Protein AF-A0A520GUY6-F1 (afdb_monomer)

Foldseek 3Di:
DDDDDDDDDDDDDDDPPPPPPPPPPQPAAFFDKDKDKDKDWDDDPNHIDMDIDDIDIDTHHKDFDKDKAFPDPDDQDDDVPDDDGDTKIKIWAQMRFWDKFAADDDDDDPPPPDPDDDPDDDPPDAKWWPQVQPRDDDPPRTDDRMDHGAGHRGMTMMD

Radius of gyration: 30.89 Å; Cα contacts (8 Å, |Δi|>4): 217; chains: 1; bounding box: 54×36×111 Å

Mean predicted aligned error: 11.07 Å

Sequence (159 aa):
MSAIRTRPILLAGVAAVASAGTAHAQSTPAGTTITNTAQASYSVNGTPQTATSNTATFLVDRKVNLTVINNAAANTSVNLGQSAAVLSFKVTNNTNGTQDFLLAPNQSLIAGILSGTDNFDASNVHVYVDANGNGTYEPGTDTATYIDELAADANATVF

Secondary structure (DSSP, 8-state):
-----PPP-----------------PPPPTTPEEEE--EEEEEETTEEEEEEPPPEEEEPPPP--EEEEE--SSPPP--TT---PPP-EEEEE-SSS-EEEE--------TTTS-S------SS----B-SSSSS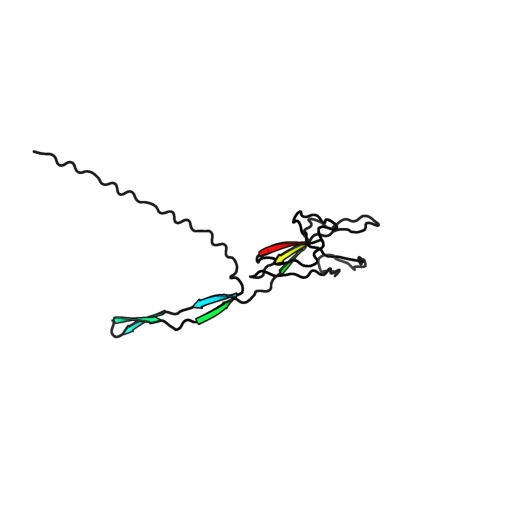S--TTT---SEEEEE-TT-EEEE-

Solvent-accessible surface area (backbone atoms only — not comparable to full-atom values): 10686 Å² total; per-residue (Å²): 141,82,87,85,81,85,77,84,83,79,80,81,80,80,81,80,79,76,78,77,72,83,78,74,87,67,69,74,45,42,69,43,76,48,77,48,66,53,77,49,75,52,65,61,97,83,44,79,46,74,51,70,55,72,78,47,75,50,64,38,70,75,52,89,45,71,50,77,43,79,65,58,100,61,82,82,82,79,59,93,89,64,72,89,80,76,59,48,30,36,42,32,33,62,24,26,43,67,42,70,43,83,59,76,73,78,93,69,86,58,88,83,80,62,93,80,82,90,89,80,80,84,76,91,75,71,45,25,32,48,72,83,70,80,88,64,94,43,89,88,66,37,69,43,47,45,49,75,69,41,40,46,75,35,72,46,52,32,59

Structure (mmCIF, N/CA/C/O backbone):
data_AF-A0A520GUY6-F1
#
_entry.id   AF-A0A520GUY6-F1
#
loop_
_atom_site.group_PDB
_atom_site.id
_atom_site.type_symbol
_atom_site.label_atom_id
_atom_site.label_alt_id
_atom_site.label_comp_id
_atom_site.label_asym_id
_atom_site.label_entity_id
_atom_site.label_seq_id
_atom_site.pdbx_PDB_ins_code
_atom_site.Cartn_x
_atom_site.Cartn_y
_atom_site.Cartn_z
_atom_site.occupancy
_atom_site.B_iso_or_equiv
_atom_site.auth_seq_id
_atom_site.auth_comp_id
_atom_site.auth_asym_id
_atom_site.auth_atom_id
_atom_site.pdbx_PDB_model_num
ATOM 1 N N . MET A 1 1 ? 21.450 26.988 81.942 1.00 42.72 1 MET A N 1
ATOM 2 C CA . MET A 1 1 ? 20.800 27.544 80.734 1.00 42.72 1 MET A CA 1
ATOM 3 C C . MET A 1 1 ? 21.421 26.856 79.527 1.00 42.72 1 MET A C 1
ATOM 5 O O . MET A 1 1 ? 22.574 27.121 79.226 1.00 42.72 1 MET A O 1
ATOM 9 N N . SER A 1 2 ? 20.720 25.884 78.939 1.00 42.22 2 SER A N 1
ATOM 10 C CA . SER A 1 2 ? 21.200 25.064 77.816 1.00 42.22 2 SER A CA 1
ATOM 11 C C . SER A 1 2 ? 20.371 25.409 76.580 1.00 42.22 2 SER A C 1
ATOM 13 O O . SER A 1 2 ? 19.143 25.377 76.644 1.00 42.22 2 SER A O 1
ATOM 15 N N . ALA A 1 3 ? 21.029 25.833 75.501 1.00 38.16 3 ALA A N 1
ATOM 16 C CA . ALA A 1 3 ? 20.385 26.365 74.304 1.00 38.16 3 ALA A CA 1
ATOM 17 C C . ALA A 1 3 ? 19.937 25.236 73.361 1.00 38.16 3 ALA A C 1
ATOM 19 O O . ALA A 1 3 ? 20.757 24.475 72.847 1.00 38.16 3 ALA A O 1
ATOM 20 N N . ILE A 1 4 ? 18.629 25.158 73.112 1.00 45.91 4 ILE A N 1
ATOM 21 C CA . ILE A 1 4 ? 18.010 24.275 72.117 1.00 45.91 4 ILE A CA 1
ATOM 22 C C . ILE A 1 4 ? 18.328 24.827 70.720 1.00 45.91 4 ILE A C 1
ATOM 24 O O . ILE A 1 4 ? 17.940 25.943 70.386 1.00 45.91 4 ILE A O 1
ATOM 28 N N . ARG A 1 5 ? 19.052 24.054 69.899 1.00 45.44 5 ARG A N 1
ATOM 29 C CA . ARG A 1 5 ? 19.305 24.369 68.483 1.00 45.44 5 ARG A CA 1
ATOM 30 C C . ARG A 1 5 ? 18.269 23.669 67.606 1.00 45.44 5 ARG A C 1
ATOM 32 O O . ARG A 1 5 ? 18.351 22.464 67.385 1.00 45.44 5 ARG A O 1
ATOM 39 N N . THR A 1 6 ? 17.312 24.430 67.093 1.00 44.38 6 THR A N 1
ATOM 40 C CA . THR A 1 6 ? 16.311 23.989 66.115 1.00 44.38 6 THR A CA 1
ATOM 41 C C . THR A 1 6 ? 16.978 23.794 64.749 1.00 44.38 6 THR A C 1
ATOM 43 O O . THR A 1 6 ? 17.569 24.724 64.204 1.00 44.38 6 THR A O 1
ATOM 46 N N . ARG A 1 7 ? 16.920 22.578 64.195 1.00 46.59 7 ARG A N 1
ATOM 47 C CA . ARG A 1 7 ? 17.397 22.267 62.837 1.00 46.59 7 ARG A CA 1
ATOM 48 C C . ARG A 1 7 ? 16.241 22.442 61.841 1.00 46.59 7 ARG A C 1
ATOM 50 O O . ARG A 1 7 ? 15.223 21.779 62.031 1.00 46.59 7 ARG A O 1
ATOM 57 N N . PRO A 1 8 ? 16.362 23.278 60.796 1.00 42.94 8 PRO A N 1
ATOM 58 C CA . PRO A 1 8 ? 15.330 23.376 59.774 1.00 42.94 8 PRO A CA 1
ATOM 59 C C . PRO A 1 8 ? 15.403 22.154 58.848 1.00 42.94 8 PRO A C 1
ATOM 61 O O . PRO A 1 8 ? 16.443 21.870 58.255 1.00 42.94 8 PRO A O 1
ATOM 64 N N . ILE A 1 9 ? 14.294 21.421 58.744 1.00 50.34 9 ILE A N 1
ATOM 65 C CA . ILE A 1 9 ? 14.099 20.363 57.749 1.00 50.34 9 ILE A CA 1
ATOM 66 C C . ILE A 1 9 ? 13.676 21.057 56.452 1.00 50.34 9 ILE A C 1
ATOM 68 O O . ILE A 1 9 ? 12.571 21.589 56.363 1.00 50.34 9 ILE A O 1
ATOM 72 N N . LEU A 1 10 ? 14.568 21.086 55.462 1.00 37.53 10 LEU A N 1
ATOM 73 C CA . LEU A 1 10 ? 14.240 21.526 54.109 1.00 37.53 10 LEU A CA 1
ATOM 74 C C . LEU A 1 10 ? 13.539 20.366 53.388 1.00 37.53 10 LEU A C 1
ATOM 76 O O . LEU A 1 10 ? 14.149 19.334 53.115 1.00 37.53 10 LEU A O 1
ATOM 80 N N . LEU A 1 11 ? 12.246 20.526 53.114 1.00 40.31 11 LEU A N 1
ATOM 81 C CA . LEU A 1 11 ? 11.452 19.581 52.335 1.00 40.31 11 LEU A CA 1
ATOM 82 C C . LEU A 1 11 ? 11.786 19.788 50.847 1.00 40.31 11 LEU A C 1
ATOM 84 O O . LEU A 1 11 ? 11.339 20.754 50.233 1.00 40.31 11 LEU A O 1
ATOM 88 N N . ALA A 1 12 ? 12.623 18.921 50.275 1.00 48.59 12 ALA A N 1
ATOM 89 C CA . ALA A 1 12 ? 12.916 18.935 48.845 1.00 48.59 12 ALA A CA 1
ATOM 90 C C . ALA A 1 12 ? 11.706 18.386 48.071 1.00 48.59 12 ALA A C 1
ATOM 92 O O . ALA A 1 12 ? 11.408 17.194 48.131 1.00 48.59 12 ALA A O 1
ATOM 93 N N . GLY A 1 13 ? 10.988 19.261 47.364 1.00 44.69 13 GLY A N 1
ATOM 94 C CA . GLY A 1 13 ? 9.939 18.860 46.431 1.00 44.69 13 GLY A CA 1
ATOM 95 C C . GLY A 1 13 ? 10.555 18.190 45.205 1.00 44.69 13 GLY A C 1
ATOM 96 O O . GLY A 1 13 ? 11.229 18.844 44.413 1.00 44.69 13 GLY A O 1
ATOM 97 N N . VAL A 1 14 ? 10.332 16.887 45.043 1.00 54.28 14 VAL A N 1
ATOM 98 C CA . VAL A 1 14 ? 10.650 16.175 43.801 1.00 54.28 14 VAL A CA 1
ATOM 99 C C . VAL A 1 14 ? 9.569 16.528 42.783 1.00 54.28 14 VAL A C 1
ATOM 101 O O . VAL A 1 14 ? 8.433 16.071 42.890 1.00 54.28 14 VAL A O 1
ATOM 104 N N . ALA A 1 15 ? 9.910 17.355 41.797 1.00 46.16 15 ALA A N 1
ATOM 105 C CA . ALA A 1 15 ? 9.086 17.527 40.610 1.00 46.16 15 ALA A CA 1
ATOM 106 C C . ALA A 1 15 ? 9.220 16.263 39.746 1.00 46.16 15 ALA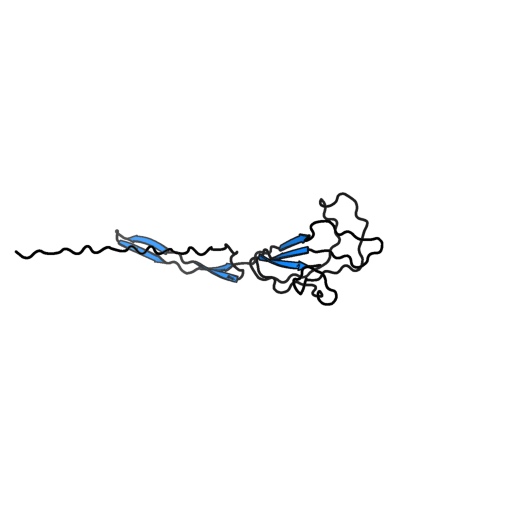 A C 1
ATOM 108 O O . ALA A 1 15 ? 10.221 16.073 39.057 1.00 46.16 15 ALA A O 1
ATOM 109 N N . ALA A 1 16 ? 8.228 15.376 39.809 1.00 50.28 16 ALA A N 1
ATOM 110 C CA . ALA A 1 16 ? 8.106 14.282 38.858 1.00 50.28 16 ALA A CA 1
ATOM 111 C C . ALA A 1 16 ? 7.701 14.872 37.500 1.00 50.28 16 ALA A C 1
ATOM 113 O O . ALA A 1 16 ? 6.544 15.233 37.284 1.00 50.28 16 ALA A O 1
ATOM 114 N N . VAL A 1 17 ? 8.664 15.001 36.587 1.00 52.44 17 VAL A N 1
ATOM 115 C CA . VAL A 1 17 ? 8.379 15.256 35.174 1.00 52.44 17 VAL A CA 1
ATOM 116 C C . VAL A 1 17 ? 7.757 13.978 34.620 1.00 52.44 17 VAL A C 1
ATOM 118 O O . VAL A 1 17 ? 8.458 13.028 34.282 1.00 52.44 17 VAL A O 1
ATOM 121 N N . ALA A 1 18 ? 6.427 13.931 34.570 1.00 52.31 18 ALA A N 1
ATOM 122 C CA . ALA A 1 18 ? 5.728 12.950 33.760 1.00 52.31 18 ALA A CA 1
ATOM 123 C C . ALA A 1 18 ? 6.001 13.306 32.296 1.00 52.31 18 ALA A C 1
ATOM 125 O O . ALA A 1 18 ? 5.440 14.260 31.757 1.00 52.31 18 ALA A O 1
ATOM 126 N N . SER A 1 19 ? 6.913 12.574 31.662 1.00 53.47 19 SER A N 1
ATOM 127 C CA . SER A 1 19 ? 7.076 12.595 30.215 1.00 53.47 19 SER A CA 1
ATOM 128 C C . SER A 1 19 ? 5.763 12.127 29.588 1.00 53.47 19 SER A C 1
ATOM 130 O O . SER A 1 19 ? 5.476 10.930 29.560 1.00 53.47 19 SER A O 1
ATOM 132 N N . ALA A 1 20 ? 4.941 13.069 29.126 1.00 54.69 20 ALA A N 1
ATOM 133 C CA . ALA A 1 20 ? 3.822 12.766 28.253 1.00 54.69 20 ALA A CA 1
ATOM 134 C C . ALA A 1 20 ? 4.407 12.167 26.968 1.00 54.69 20 ALA A C 1
ATOM 136 O O . ALA A 1 20 ? 5.005 12.879 26.163 1.00 54.69 20 ALA A O 1
ATOM 137 N N . GLY A 1 21 ? 4.311 10.844 26.818 1.00 51.22 21 GLY A N 1
ATOM 138 C CA . GLY A 1 21 ? 4.628 10.192 25.555 1.00 51.22 21 GLY A CA 1
ATOM 139 C C . GLY A 1 21 ? 3.783 10.830 24.460 1.00 51.22 21 GLY A C 1
ATOM 140 O O . GLY A 1 21 ? 2.586 11.060 24.646 1.00 51.22 21 GLY A O 1
ATOM 141 N N . THR A 1 22 ? 4.403 11.156 23.332 1.00 45.34 22 THR A N 1
ATOM 142 C CA . THR A 1 22 ? 3.682 11.579 22.136 1.00 45.34 22 THR A CA 1
ATOM 143 C C . THR A 1 22 ? 2.794 10.421 21.696 1.00 45.34 22 THR A C 1
ATOM 145 O O . THR A 1 22 ? 3.261 9.453 21.100 1.00 45.34 22 THR A O 1
ATOM 148 N N . ALA A 1 23 ? 1.505 10.490 22.029 1.00 42.19 23 ALA A N 1
ATOM 149 C CA . ALA A 1 23 ? 0.512 9.598 21.463 1.00 42.19 23 ALA A CA 1
ATOM 150 C C . ALA A 1 23 ? 0.368 9.972 19.985 1.00 42.19 23 ALA A C 1
ATOM 152 O O . ALA A 1 23 ? -0.354 10.903 19.629 1.00 42.19 23 ALA A O 1
ATOM 153 N N . HIS A 1 24 ? 1.109 9.285 19.119 1.00 50.44 24 HIS A N 1
ATOM 154 C CA . HIS A 1 24 ? 0.814 9.315 17.698 1.00 50.44 24 HIS A CA 1
ATOM 155 C C . HIS A 1 24 ? -0.569 8.693 17.530 1.00 50.44 24 HIS A C 1
ATOM 157 O O . HIS A 1 24 ? -0.783 7.538 17.895 1.00 50.44 24 HIS A O 1
ATOM 163 N N . ALA A 1 25 ? -1.525 9.482 17.044 1.00 49.44 25 ALA A N 1
ATOM 164 C CA . ALA A 1 25 ? -2.864 9.013 16.727 1.00 49.44 25 ALA A CA 1
ATOM 165 C C . ALA A 1 25 ? -2.798 8.100 15.493 1.00 49.44 25 ALA A C 1
ATOM 167 O O . ALA A 1 25 ? -3.132 8.505 14.384 1.00 49.44 25 ALA A O 1
ATOM 168 N N . GLN A 1 26 ? -2.314 6.875 15.680 1.00 62.75 26 GLN A N 1
ATOM 169 C CA . GLN A 1 26 ? -2.480 5.809 14.708 1.00 62.75 26 GLN A CA 1
ATOM 170 C C . GLN A 1 26 ? -3.956 5.394 14.722 1.00 62.75 26 GLN A C 1
ATOM 172 O O . GLN A 1 26 ? -4.581 5.326 15.785 1.00 62.75 26 GLN A O 1
ATOM 177 N N . SER A 1 27 ? -4.535 5.145 13.546 1.00 77.56 27 SER A N 1
ATOM 178 C CA . SER A 1 27 ? -5.893 4.592 13.470 1.00 77.56 27 SER A CA 1
ATOM 179 C C . SER A 1 27 ? -5.957 3.272 14.245 1.00 77.56 27 SER A C 1
ATOM 181 O O . SER A 1 27 ? -4.996 2.505 14.233 1.00 77.56 27 SER A O 1
ATOM 183 N N . THR A 1 28 ? -7.081 2.977 14.906 1.00 92.12 28 THR A N 1
ATOM 184 C CA . THR A 1 28 ? -7.237 1.701 15.616 1.00 92.12 28 THR A CA 1
ATOM 185 C C . THR A 1 28 ? -7.145 0.542 14.617 1.00 92.12 28 THR A C 1
ATOM 187 O O . THR A 1 28 ? -7.922 0.536 13.651 1.00 92.12 28 THR A O 1
ATOM 190 N N . PRO A 1 29 ? -6.227 -0.425 14.811 1.00 94.25 29 PRO A N 1
ATOM 191 C CA . PRO A 1 29 ? -6.040 -1.502 13.852 1.00 94.25 29 PRO A CA 1
ATOM 192 C C . PRO A 1 29 ? -7.311 -2.324 13.636 1.00 94.25 29 PRO A C 1
ATOM 194 O O . PRO A 1 29 ? -8.045 -2.608 14.590 1.00 94.25 29 PRO A O 1
ATOM 197 N N . ALA A 1 30 ? -7.557 -2.734 12.393 1.00 95.50 30 ALA A N 1
ATOM 198 C CA . ALA A 1 30 ? -8.628 -3.670 12.074 1.00 95.50 30 ALA A CA 1
ATOM 199 C C . ALA A 1 30 ? -8.473 -4.962 12.898 1.00 95.50 30 ALA A C 1
ATOM 201 O O . ALA A 1 30 ? -7.365 -5.455 13.103 1.00 95.50 30 ALA A O 1
ATOM 202 N N . GLY A 1 31 ? -9.583 -5.504 13.392 1.00 95.75 31 GLY A N 1
ATOM 203 C CA . GLY A 1 31 ? -9.597 -6.672 14.273 1.00 95.75 31 GLY A CA 1
ATOM 204 C C . GLY A 1 31 ? -9.291 -6.375 15.744 1.00 95.75 31 GLY A C 1
ATOM 205 O O . GLY A 1 31 ? -9.305 -7.297 16.555 1.00 95.75 31 GLY A O 1
ATOM 206 N N . THR A 1 32 ? -9.060 -5.116 16.132 1.00 96.12 32 THR A N 1
ATOM 207 C CA . THR A 1 32 ? -8.952 -4.754 17.555 1.00 96.12 32 THR A CA 1
ATOM 208 C C . THR A 1 32 ? -10.294 -4.971 18.252 1.00 96.12 32 THR A C 1
ATOM 210 O O . THR A 1 32 ? -11.308 -4.418 17.825 1.00 96.12 32 THR A O 1
ATOM 213 N N . THR A 1 33 ? -10.312 -5.733 19.347 1.00 97.62 33 THR A N 1
ATOM 214 C CA . THR A 1 33 ? -11.503 -5.869 20.196 1.00 97.62 33 THR A CA 1
ATOM 215 C C . THR A 1 33 ? -11.689 -4.626 21.053 1.00 97.62 33 THR A C 1
ATOM 217 O O . THR A 1 33 ? -10.835 -4.287 21.871 1.00 97.62 33 THR A O 1
ATOM 220 N N . ILE A 1 34 ? -12.841 -3.983 20.911 1.00 96.25 34 ILE A N 1
ATOM 221 C CA . ILE A 1 34 ? -13.302 -2.921 21.795 1.00 96.25 34 ILE A CA 1
ATOM 222 C C . ILE A 1 34 ? -14.229 -3.528 22.839 1.00 96.25 34 ILE A C 1
ATOM 224 O O . ILE A 1 34 ? -15.162 -4.255 22.502 1.00 96.25 34 ILE A O 1
ATOM 228 N N . THR A 1 35 ? -13.974 -3.202 24.103 1.00 96.44 35 THR A N 1
ATOM 229 C CA . THR A 1 35 ? -14.713 -3.706 25.262 1.00 96.44 35 THR A CA 1
ATOM 230 C C . THR A 1 35 ? -15.254 -2.527 26.056 1.00 96.44 35 THR A C 1
ATOM 232 O O . THR A 1 35 ? -14.485 -1.653 26.452 1.00 96.44 35 THR A O 1
ATOM 235 N N . ASN A 1 36 ? -16.564 -2.500 26.304 1.00 94.25 36 ASN A N 1
ATOM 236 C CA . ASN A 1 36 ? -17.218 -1.444 27.068 1.00 94.25 36 ASN A CA 1
ATOM 237 C C . ASN A 1 36 ? -18.043 -2.017 28.224 1.00 94.25 36 ASN A C 1
ATOM 239 O O . ASN A 1 36 ? -18.814 -2.962 28.046 1.00 94.25 36 ASN A O 1
ATOM 243 N N . THR A 1 37 ? -17.927 -1.384 29.387 1.00 96.12 37 THR A N 1
ATOM 244 C CA . THR A 1 37 ? -18.724 -1.689 30.573 1.00 96.12 37 THR A CA 1
ATOM 245 C C . THR A 1 37 ? -19.198 -0.369 31.169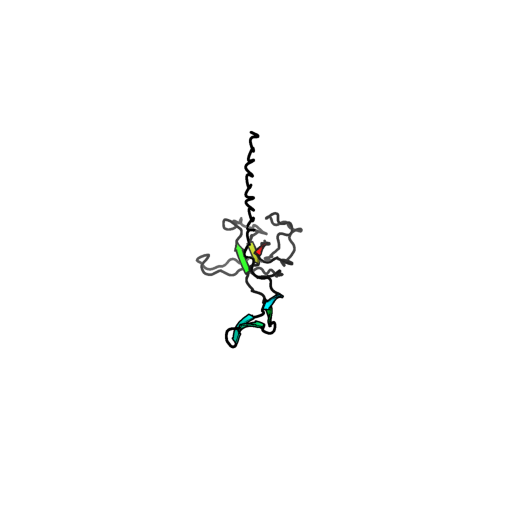 1.00 96.12 37 THR A C 1
ATOM 247 O O . THR A 1 37 ? -18.386 0.495 31.493 1.00 96.12 37 THR A O 1
ATOM 250 N N . ALA A 1 38 ? -20.510 -0.198 31.311 1.00 95.00 38 ALA A N 1
ATOM 251 C CA . ALA A 1 38 ? -21.086 0.997 31.912 1.00 95.00 38 ALA A CA 1
ATOM 252 C C . ALA A 1 38 ? -21.179 0.851 33.437 1.00 95.00 38 ALA A C 1
ATOM 254 O O . ALA A 1 38 ? -21.391 -0.244 33.963 1.00 95.00 38 ALA A O 1
ATOM 255 N N . GLN A 1 39 ? -21.071 1.972 34.150 1.00 96.81 39 GLN A N 1
ATOM 256 C CA . GLN A 1 39 ? -21.341 2.058 35.582 1.00 96.81 39 GLN A CA 1
ATOM 257 C C . GLN A 1 39 ? -22.377 3.152 35.836 1.00 96.81 39 GLN A C 1
ATOM 259 O O . GLN A 1 39 ? -22.272 4.253 35.300 1.00 96.81 39 GLN A O 1
ATOM 264 N N . ALA A 1 40 ? -23.368 2.841 36.665 1.00 95.75 40 ALA A N 1
ATOM 265 C CA . ALA A 1 40 ? -24.344 3.790 37.170 1.00 95.75 40 ALA A CA 1
ATOM 266 C C . ALA A 1 40 ? -24.136 3.985 38.673 1.00 95.75 40 ALA A C 1
ATOM 268 O O . ALA A 1 40 ? -24.000 3.011 39.413 1.00 95.75 40 ALA A O 1
ATOM 269 N N . SER A 1 41 ? -24.168 5.238 39.119 1.00 96.19 41 SER A N 1
ATOM 270 C CA . SER A 1 41 ? -24.144 5.614 40.535 1.00 96.19 41 SER A CA 1
ATOM 271 C C . SER A 1 41 ? -25.483 6.247 40.900 1.00 96.19 41 SER A C 1
ATOM 273 O O . SER A 1 41 ? -25.957 7.138 40.199 1.00 96.19 41 SER A O 1
ATOM 275 N N . TYR A 1 42 ? -26.104 5.787 41.981 1.00 93.19 42 TYR A N 1
ATOM 276 C CA . TYR A 1 42 ? -27.416 6.249 42.446 1.00 93.19 42 TYR A CA 1
ATOM 277 C C . TYR A 1 42 ? -27.473 6.232 43.976 1.00 93.19 42 TYR A C 1
ATOM 279 O O . TYR A 1 42 ? -26.511 5.833 44.623 1.00 93.19 42 TYR A O 1
ATOM 287 N N . SER A 1 43 ? -28.564 6.690 44.590 1.00 94.50 43 SER A N 1
ATOM 288 C CA . SER A 1 43 ? -28.756 6.557 46.037 1.00 94.50 43 SER A CA 1
ATOM 289 C C . SER A 1 43 ? -30.131 5.996 46.365 1.00 94.50 43 SER A C 1
ATOM 291 O O . SER A 1 43 ? -31.109 6.246 45.662 1.00 94.50 43 SER A O 1
ATOM 293 N N . VAL A 1 44 ? -30.200 5.222 47.445 1.00 96.06 44 VAL A N 1
ATOM 294 C CA . VAL A 1 44 ? -31.452 4.707 48.008 1.00 96.06 44 VAL A CA 1
ATOM 295 C C . VAL A 1 44 ? -31.539 5.229 49.433 1.00 96.06 44 VAL A C 1
ATOM 297 O O . VAL A 1 44 ? -30.658 4.958 50.247 1.00 96.06 44 VAL A O 1
ATOM 300 N N . ASN A 1 45 ? -32.556 6.047 49.724 1.00 95.00 45 ASN A N 1
ATOM 301 C CA . ASN A 1 45 ? -32.723 6.726 51.018 1.00 95.00 45 ASN A CA 1
ATOM 302 C C . ASN A 1 45 ? -31.467 7.495 51.48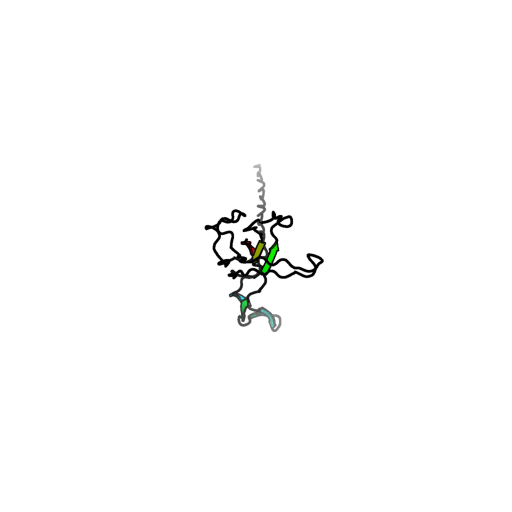2 1.00 95.00 45 ASN A C 1
ATOM 304 O O . ASN A 1 45 ? -31.118 7.488 52.659 1.00 95.00 45 ASN A O 1
ATOM 308 N N . GLY A 1 46 ? -30.748 8.126 50.548 1.00 92.25 46 GLY A N 1
ATOM 309 C CA . GLY A 1 46 ? -29.530 8.889 50.842 1.00 92.25 46 GLY A CA 1
ATOM 310 C C . GLY A 1 46 ? -28.253 8.055 50.988 1.00 92.25 46 GLY A C 1
ATOM 311 O O . GLY A 1 46 ? -27.180 8.636 51.109 1.00 92.25 46 GLY A O 1
ATOM 312 N N . THR A 1 47 ? -28.324 6.719 50.915 1.00 95.88 47 THR A N 1
ATOM 313 C CA . THR A 1 47 ? -27.131 5.856 50.867 1.00 95.88 47 THR A CA 1
ATOM 314 C C . THR A 1 47 ? -26.677 5.667 49.417 1.00 95.88 47 THR A C 1
ATOM 316 O O . THR A 1 47 ? -27.471 5.174 48.611 1.00 95.88 47 THR A O 1
ATOM 319 N N . PRO A 1 48 ? -25.436 6.040 49.053 1.00 95.62 48 PRO A N 1
ATOM 320 C CA . PRO A 1 48 ? -24.907 5.839 47.707 1.00 95.62 48 PRO A CA 1
ATOM 321 C C . PRO A 1 48 ? -24.825 4.356 47.338 1.00 95.62 48 PRO A C 1
ATOM 323 O O . PRO A 1 48 ? -24.533 3.513 48.183 1.00 95.62 48 PRO A O 1
ATOM 326 N N . GLN A 1 49 ? -25.066 4.050 46.072 1.00 97.25 49 GLN A N 1
ATOM 327 C CA . GLN A 1 49 ? -25.021 2.733 45.451 1.00 97.25 49 GLN A CA 1
ATOM 328 C C . GLN A 1 49 ? -24.343 2.853 44.086 1.00 97.25 49 GLN A C 1
ATOM 330 O O . GLN A 1 49 ? -24.409 3.901 43.436 1.00 97.25 49 GLN A O 1
ATOM 335 N N . THR A 1 50 ? -23.739 1.763 43.628 1.00 96.38 50 THR A N 1
ATOM 336 C CA . THR A 1 50 ? -23.219 1.636 42.268 1.00 96.38 50 THR A CA 1
ATOM 337 C C . THR A 1 50 ? -23.660 0.310 41.665 1.00 96.38 50 THR A C 1
ATOM 339 O O . THR A 1 50 ? -23.734 -0.707 42.351 1.00 96.38 50 THR A O 1
ATOM 342 N N . ALA A 1 51 ? -23.967 0.322 40.373 1.00 95.75 51 ALA A N 1
ATOM 343 C CA . ALA A 1 51 ? -24.267 -0.867 39.591 1.00 95.75 51 ALA A CA 1
ATOM 344 C C . ALA A 1 51 ? -23.459 -0.842 38.294 1.00 95.75 51 ALA A C 1
ATOM 346 O O . ALA A 1 51 ? -23.233 0.216 37.706 1.00 95.75 51 ALA A O 1
ATOM 347 N N . THR A 1 52 ? -23.038 -2.014 37.840 1.00 97.31 52 THR A N 1
ATOM 348 C CA . THR A 1 52 ? -22.247 -2.187 36.619 1.00 97.31 52 THR A CA 1
ATOM 349 C C . THR A 1 52 ? -23.064 -2.979 35.606 1.00 97.31 52 THR A C 1
ATOM 351 O O . THR A 1 52 ? -23.754 -3.928 35.975 1.00 97.31 52 THR A O 1
ATOM 354 N N . SER A 1 53 ? -23.021 -2.577 34.336 1.00 96.94 53 SER A N 1
ATOM 355 C CA . SER A 1 53 ? -23.692 -3.307 33.258 1.00 96.94 53 SER A CA 1
ATOM 356 C C . SER A 1 53 ? -22.975 -4.619 32.936 1.00 96.94 53 SER A C 1
ATOM 358 O O . SER A 1 53 ? -21.852 -4.869 33.374 1.00 96.94 53 SER A O 1
ATOM 360 N N . ASN A 1 54 ? -23.581 -5.436 32.075 1.00 96.81 54 ASN A N 1
ATOM 361 C CA . ASN A 1 54 ? -22.823 -6.445 31.346 1.00 96.81 54 ASN A CA 1
ATOM 362 C C . ASN A 1 54 ? -21.763 -5.780 30.449 1.00 96.81 54 ASN A C 1
ATOM 364 O O . ASN A 1 54 ? -21.896 -4.620 30.047 1.00 96.81 54 ASN A O 1
ATOM 368 N N . THR A 1 55 ? -20.728 -6.542 30.117 1.00 97.50 55 THR A N 1
ATOM 369 C CA . THR A 1 55 ? -19.709 -6.129 29.153 1.00 97.50 55 THR A CA 1
ATOM 370 C C . THR A 1 55 ? -20.227 -6.320 27.729 1.00 97.50 55 THR A C 1
ATOM 372 O O . THR A 1 55 ? -20.764 -7.378 27.402 1.00 97.50 55 THR A O 1
ATOM 375 N N . ALA A 1 56 ? -20.052 -5.303 26.886 1.00 97.06 56 ALA A N 1
ATOM 376 C CA . ALA A 1 56 ? -20.290 -5.369 25.448 1.00 97.06 56 ALA A CA 1
ATOM 377 C C . ALA A 1 56 ? -18.953 -5.372 24.701 1.00 97.06 56 ALA A C 1
ATOM 379 O O . ALA A 1 56 ? -18.043 -4.624 25.067 1.00 97.06 56 ALA A O 1
ATOM 380 N N . THR A 1 57 ? -18.845 -6.189 23.652 1.00 97.06 57 THR A N 1
ATOM 381 C CA . THR A 1 57 ? -17.651 -6.260 22.806 1.00 97.06 57 THR A CA 1
ATOM 382 C C . THR A 1 57 ? -17.996 -6.149 21.329 1.00 97.06 57 THR A C 1
ATOM 384 O O . THR A 1 57 ? -19.057 -6.593 20.890 1.00 97.06 57 THR A O 1
ATOM 387 N N . PHE A 1 58 ? -17.089 -5.555 20.559 1.00 96.06 58 PHE A N 1
ATOM 388 C CA . PHE A 1 58 ? -17.123 -5.568 19.098 1.00 96.06 58 PHE A CA 1
ATOM 389 C C . PHE A 1 58 ? -15.703 -5.475 18.531 1.00 96.06 58 PHE A C 1
ATOM 391 O O . PHE A 1 58 ? -14.767 -5.137 19.253 1.00 96.06 58 PHE A O 1
ATOM 398 N N . LEU A 1 59 ? -15.538 -5.793 17.247 1.00 97.50 59 LEU A N 1
ATOM 399 C CA . LEU A 1 59 ? -14.261 -5.681 16.541 1.00 97.50 59 LEU A CA 1
ATOM 400 C C . LEU A 1 59 ? -14.233 -4.411 15.694 1.00 97.50 59 LEU A C 1
ATOM 402 O O . LEU A 1 59 ? -15.247 -4.012 15.125 1.00 97.50 59 LEU A O 1
ATOM 406 N N . VAL A 1 60 ? -13.060 -3.795 15.587 1.00 97.38 60 VAL A N 1
ATOM 407 C CA . VAL A 1 60 ? -12.829 -2.706 14.636 1.00 97.38 60 VAL A CA 1
ATOM 408 C C . VAL A 1 60 ? -12.786 -3.266 13.218 1.00 97.38 60 VAL A C 1
ATOM 410 O O . VAL A 1 60 ? -11.962 -4.127 12.911 1.00 97.38 60 VAL A O 1
ATOM 413 N N . ASP A 1 61 ? -13.639 -2.745 12.343 1.00 96.56 61 ASP A N 1
ATOM 414 C CA . ASP A 1 61 ? -13.634 -3.104 10.928 1.00 96.56 61 ASP A CA 1
ATOM 415 C C . ASP A 1 61 ? -12.468 -2.472 10.158 1.00 96.56 61 ASP A C 1
ATOM 417 O O . ASP A 1 61 ? -11.813 -1.514 10.589 1.00 96.56 61 ASP A O 1
ATOM 421 N N . ARG A 1 62 ? -12.214 -3.020 8.969 1.00 95.00 62 ARG A N 1
ATOM 422 C CA . ARG A 1 62 ? -11.199 -2.505 8.053 1.00 95.00 62 ARG A CA 1
ATOM 423 C C . ARG A 1 62 ? -11.709 -1.280 7.299 1.00 95.00 62 ARG A C 1
ATOM 425 O O . ARG A 1 62 ? -12.685 -1.343 6.558 1.00 95.00 62 ARG A O 1
ATOM 432 N N . LYS A 1 63 ? -10.960 -0.190 7.400 1.00 94.62 63 LYS A N 1
ATOM 433 C CA . LYS A 1 63 ? -11.031 0.967 6.508 1.00 94.62 63 LYS A CA 1
ATOM 434 C C . LYS A 1 63 ? -10.317 0.622 5.204 1.00 94.62 63 LYS A C 1
ATOM 436 O O . LYS A 1 63 ? -9.147 0.270 5.246 1.00 94.62 63 LYS A O 1
ATOM 441 N N . VAL A 1 64 ? -10.972 0.772 4.056 1.00 94.88 64 VAL A N 1
ATOM 442 C CA . VAL A 1 64 ? -10.342 0.597 2.735 1.00 94.88 64 VAL A CA 1
ATOM 443 C C . VAL A 1 64 ? -10.018 1.973 2.157 1.00 94.88 64 VAL A C 1
ATOM 445 O O . VAL A 1 64 ? -10.923 2.733 1.826 1.00 94.88 64 VAL A O 1
ATOM 448 N N . ASN A 1 65 ? -8.734 2.324 2.098 1.00 95.31 65 ASN A N 1
ATOM 449 C CA . ASN A 1 65 ? -8.251 3.595 1.573 1.00 95.31 65 ASN A CA 1
ATOM 450 C C . ASN A 1 65 ? -6.788 3.459 1.121 1.00 95.31 65 ASN A C 1
ATOM 452 O O . ASN A 1 65 ? -5.969 2.882 1.831 1.00 95.31 65 ASN A O 1
ATOM 456 N N . LEU A 1 66 ? -6.476 3.997 -0.049 1.00 96.19 66 LEU A N 1
ATOM 457 C CA . LEU A 1 66 ? -5.213 3.851 -0.764 1.00 96.19 66 LEU A CA 1
ATOM 458 C C . LEU A 1 66 ? -4.987 5.131 -1.565 1.00 96.19 66 LEU A C 1
ATOM 460 O O . LEU A 1 66 ? -5.938 5.702 -2.100 1.00 96.19 66 LEU A O 1
ATOM 464 N N . THR A 1 67 ? -3.731 5.532 -1.713 1.00 96.69 67 THR A N 1
ATOM 465 C CA . THR A 1 67 ? -3.341 6.565 -2.675 1.00 96.69 67 THR A CA 1
ATOM 466 C C . THR A 1 67 ? -2.212 6.081 -3.575 1.00 96.69 67 THR A C 1
ATOM 468 O O . THR A 1 67 ? -1.299 5.388 -3.130 1.00 96.69 67 THR A O 1
ATOM 471 N N . VAL A 1 68 ? -2.282 6.457 -4.852 1.00 95.62 68 VAL A N 1
ATOM 472 C CA . VAL A 1 68 ? -1.201 6.296 -5.828 1.00 95.62 68 VAL A CA 1
ATOM 473 C C . VAL A 1 68 ? -0.898 7.676 -6.377 1.00 95.62 68 VAL A C 1
ATOM 475 O O . VAL A 1 68 ? -1.789 8.339 -6.909 1.00 95.62 68 VAL A O 1
ATOM 478 N N . ILE A 1 69 ? 0.338 8.127 -6.212 1.00 93.88 69 ILE A N 1
ATOM 479 C CA . ILE A 1 69 ? 0.776 9.440 -6.687 1.00 93.88 69 ILE A CA 1
ATOM 480 C C . ILE A 1 69 ? 1.999 9.288 -7.577 1.00 93.88 69 ILE A C 1
ATOM 482 O O . ILE A 1 69 ? 2.828 8.406 -7.356 1.00 93.88 69 ILE A O 1
ATOM 486 N N . ASN A 1 70 ? 2.120 10.153 -8.582 1.00 92.12 70 ASN A N 1
ATOM 487 C CA . ASN A 1 70 ? 3.361 10.270 -9.335 1.00 92.12 70 ASN A CA 1
ATOM 488 C C . ASN A 1 70 ? 4.491 10.692 -8.377 1.00 92.12 70 ASN A C 1
ATOM 490 O O . ASN A 1 70 ? 4.298 11.579 -7.545 1.00 92.12 70 ASN A O 1
ATOM 494 N N . ASN A 1 71 ? 5.638 10.025 -8.474 1.00 94.56 71 ASN A N 1
ATOM 495 C CA . ASN A 1 71 ? 6.795 10.237 -7.603 1.00 94.56 71 ASN A CA 1
ATOM 496 C C . ASN A 1 71 ? 7.938 10.983 -8.322 1.00 94.56 71 ASN A C 1
ATOM 498 O O . ASN A 1 71 ? 9.068 11.013 -7.842 1.00 94.56 71 ASN A O 1
ATOM 502 N N . ALA A 1 72 ? 7.659 11.589 -9.480 1.00 88.69 72 ALA A N 1
ATOM 503 C CA . ALA A 1 72 ? 8.598 12.409 -10.231 1.00 88.69 72 ALA A CA 1
ATOM 504 C C . ALA A 1 72 ? 8.274 13.905 -10.069 1.00 88.69 72 ALA A C 1
ATOM 506 O O . ALA A 1 72 ? 7.121 14.317 -9.965 1.00 88.69 72 ALA A O 1
ATOM 507 N N . ALA A 1 73 ? 9.309 14.748 -10.074 1.00 85.38 73 ALA A N 1
ATOM 508 C CA . ALA A 1 73 ? 9.145 16.203 -9.983 1.00 85.38 73 ALA A CA 1
ATOM 509 C C . ALA A 1 73 ? 8.671 16.848 -11.302 1.00 85.38 73 ALA A C 1
ATOM 511 O O . ALA A 1 73 ? 8.226 17.994 -11.310 1.00 85.38 73 ALA A O 1
ATOM 512 N N . ALA A 1 74 ? 8.806 16.131 -12.420 1.00 86.50 74 ALA A N 1
ATOM 513 C CA . ALA A 1 74 ? 8.433 16.573 -13.756 1.00 86.50 74 ALA A CA 1
ATOM 514 C C . ALA A 1 74 ? 8.060 15.365 -14.626 1.00 86.50 74 ALA A C 1
ATOM 516 O O . ALA A 1 74 ? 8.355 14.222 -14.275 1.00 86.50 74 ALA A O 1
ATOM 517 N N . ASN A 1 75 ? 7.451 15.631 -15.783 1.00 84.88 75 ASN A N 1
ATOM 518 C CA . ASN A 1 75 ? 7.150 14.598 -16.771 1.00 84.88 75 ASN A CA 1
ATOM 519 C C . ASN A 1 75 ? 8.428 13.872 -17.215 1.00 84.88 75 ASN A C 1
ATOM 521 O O . ASN A 1 75 ? 9.461 14.506 -17.454 1.00 84.88 75 ASN A O 1
ATOM 525 N N . THR A 1 76 ? 8.336 12.554 -17.389 1.00 87.75 76 THR A N 1
ATOM 526 C CA . THR A 1 76 ? 9.428 11.752 -17.944 1.00 87.75 76 THR A CA 1
ATOM 527 C C . THR A 1 76 ? 9.682 12.158 -19.392 1.00 87.75 76 THR A C 1
ATOM 529 O O . THR A 1 76 ? 8.808 12.037 -20.249 1.00 87.75 76 THR A O 1
ATOM 532 N N . SER A 1 77 ? 10.891 12.647 -19.663 1.00 88.50 77 SER A N 1
ATOM 533 C CA . SER A 1 77 ? 11.343 12.950 -21.019 1.00 88.50 77 SER A CA 1
ATOM 534 C C . SER A 1 77 ? 11.865 11.685 -21.689 1.00 88.50 77 SER A C 1
ATOM 536 O O . SER A 1 77 ? 12.599 10.911 -21.072 1.00 88.50 77 SER A O 1
A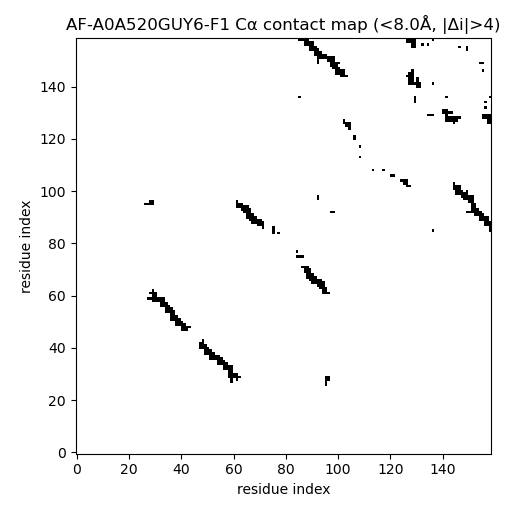TOM 538 N N . VAL A 1 78 ? 11.510 11.492 -22.957 1.00 89.50 78 VAL A N 1
ATOM 539 C CA . VAL A 1 78 ? 11.958 10.357 -23.766 1.00 89.50 78 VAL A CA 1
ATOM 540 C C . VAL A 1 78 ? 12.557 10.840 -25.079 1.00 89.50 78 VAL A C 1
ATOM 542 O O . VAL A 1 78 ? 12.117 11.838 -25.651 1.00 89.50 78 VAL A O 1
ATOM 545 N N . ASN A 1 79 ? 13.563 10.122 -25.571 1.00 92.06 79 ASN A N 1
ATOM 546 C CA . ASN A 1 79 ? 14.123 10.356 -26.899 1.00 92.06 79 ASN A CA 1
ATOM 547 C C . ASN A 1 79 ? 13.344 9.587 -27.970 1.00 92.06 79 ASN A C 1
ATOM 549 O O . ASN A 1 79 ? 12.709 8.566 -27.696 1.00 92.06 79 ASN A O 1
ATOM 553 N N . LEU A 1 80 ? 13.441 10.039 -29.222 1.00 90.62 80 LEU A N 1
ATOM 554 C CA . LEU A 1 80 ? 12.840 9.324 -30.344 1.00 90.62 80 LEU A CA 1
ATOM 555 C C . LEU A 1 80 ? 13.439 7.913 -30.456 1.00 90.62 80 LEU A C 1
ATOM 557 O O . LEU A 1 80 ? 14.655 7.754 -30.542 1.00 90.62 80 LEU A O 1
ATOM 561 N N . GLY A 1 81 ? 12.577 6.895 -30.450 1.00 88.94 81 GLY A N 1
ATOM 562 C CA . GLY A 1 81 ? 12.987 5.488 -30.499 1.00 88.94 81 GLY A CA 1
ATOM 563 C C . GLY A 1 81 ? 13.477 4.907 -29.168 1.00 88.94 81 GLY A C 1
ATOM 564 O O . GLY A 1 81 ? 13.910 3.758 -29.147 1.00 88.94 81 GLY A O 1
ATOM 565 N N . GLN A 1 82 ? 13.409 5.655 -28.060 1.00 91.44 82 GLN A N 1
ATOM 566 C CA . GLN A 1 82 ? 13.730 5.114 -26.742 1.00 91.44 82 GLN A CA 1
ATOM 567 C C . GLN A 1 82 ? 12.741 4.009 -26.351 1.00 91.44 82 GLN A C 1
ATOM 569 O O . GLN A 1 82 ? 11.527 4.200 -26.379 1.00 91.44 82 GLN A O 1
ATOM 574 N N . SER A 1 83 ? 13.278 2.869 -25.928 1.00 91.06 83 SER A N 1
ATOM 575 C CA . SER A 1 83 ? 12.533 1.781 -25.295 1.00 91.06 83 SER A CA 1
ATOM 576 C C . SER A 1 83 ? 12.711 1.807 -23.777 1.00 91.06 83 SER A C 1
ATOM 578 O O . SER A 1 83 ? 13.717 2.321 -23.290 1.00 91.06 83 SER A O 1
ATOM 580 N N . ALA A 1 84 ? 11.781 1.187 -23.044 1.00 90.62 84 ALA A N 1
ATOM 581 C CA . ALA A 1 84 ? 11.870 1.000 -21.590 1.00 90.62 84 ALA A CA 1
ATOM 582 C C . ALA A 1 84 ? 12.073 2.316 -20.811 1.00 90.62 84 ALA A C 1
ATOM 584 O O . ALA A 1 84 ? 12.917 2.415 -19.924 1.00 90.62 84 ALA A O 1
ATOM 585 N N . ALA A 1 85 ? 11.305 3.350 -21.168 1.00 93.50 85 ALA A N 1
ATOM 586 C CA . ALA A 1 85 ? 11.195 4.533 -20.327 1.00 93.50 85 ALA A CA 1
ATOM 587 C C . ALA A 1 85 ? 10.511 4.159 -19.004 1.00 93.50 85 ALA A C 1
ATOM 589 O O . ALA A 1 85 ? 9.511 3.444 -19.007 1.00 93.50 85 ALA A O 1
ATOM 590 N N . VAL A 1 86 ? 11.059 4.647 -17.895 1.00 94.50 86 VAL A N 1
ATOM 591 C CA . VAL A 1 86 ? 10.598 4.317 -16.545 1.00 94.50 86 VAL A CA 1
ATOM 592 C C . VAL A 1 86 ? 9.793 5.486 -15.987 1.00 94.50 86 VAL A C 1
ATOM 594 O O . VAL A 1 86 ? 10.211 6.645 -16.069 1.00 94.50 86 VAL A O 1
ATOM 597 N N . LEU A 1 87 ? 8.628 5.179 -15.427 1.00 94.62 87 LEU A N 1
ATOM 598 C CA . LEU A 1 87 ? 7.864 6.094 -14.586 1.00 94.62 87 LEU A CA 1
ATOM 599 C C . LEU A 1 87 ? 8.077 5.684 -13.132 1.00 94.62 87 LEU A C 1
ATOM 601 O O . LEU A 1 87 ? 8.464 4.560 -12.866 1.00 94.62 87 LEU A O 1
ATOM 605 N N . SER A 1 88 ? 7.851 6.588 -12.184 1.00 95.69 88 SER A N 1
ATOM 606 C CA . SER A 1 88 ? 7.889 6.238 -10.764 1.00 95.69 88 SER A CA 1
ATOM 607 C C . SER A 1 88 ? 6.620 6.722 -10.090 1.00 95.69 88 SER A C 1
ATOM 609 O O . SER A 1 88 ? 6.191 7.867 -10.281 1.00 95.69 88 SER A O 1
ATOM 611 N N . PHE A 1 89 ? 6.030 5.847 -9.286 1.00 96.62 89 PHE A N 1
ATOM 612 C CA . PHE A 1 89 ? 4.852 6.125 -8.486 1.00 96.62 89 PHE A CA 1
ATOM 613 C C . PHE A 1 89 ? 5.072 5.686 -7.047 1.00 96.62 89 PHE A C 1
ATOM 615 O O . PHE A 1 89 ? 5.873 4.804 -6.744 1.00 96.62 89 PHE A O 1
ATOM 622 N N . LYS A 1 90 ? 4.316 6.309 -6.152 1.00 97.75 90 LYS A N 1
ATOM 623 C CA . LYS A 1 90 ? 4.286 5.975 -4.739 1.00 97.75 90 LYS A CA 1
ATOM 624 C C . LYS A 1 90 ? 2.900 5.473 -4.373 1.00 97.75 90 LYS A C 1
ATOM 626 O O . LYS A 1 90 ? 1.920 6.209 -4.502 1.00 97.75 90 LYS A O 1
ATOM 631 N N . VAL A 1 91 ? 2.837 4.232 -3.904 1.00 98.25 91 VAL A N 1
ATOM 632 C CA . VAL A 1 91 ? 1.626 3.594 -3.383 1.00 98.25 91 VAL A CA 1
ATOM 633 C C . VAL A 1 91 ? 1.632 3.736 -1.867 1.00 98.25 91 VAL A C 1
ATOM 635 O O . VAL A 1 91 ? 2.600 3.344 -1.222 1.00 98.25 91 VAL A O 1
ATOM 638 N N . THR A 1 92 ? 0.577 4.303 -1.285 1.00 98.06 92 THR A N 1
ATOM 639 C CA . THR A 1 92 ? 0.444 4.459 0.172 1.00 98.06 92 THR A CA 1
ATOM 640 C C . THR A 1 92 ? -0.780 3.708 0.673 1.00 98.06 92 THR A C 1
ATOM 642 O O . THR A 1 92 ? -1.889 3.894 0.163 1.00 98.06 92 THR A O 1
ATOM 645 N N . ASN A 1 93 ? -0.584 2.889 1.705 1.00 97.69 93 ASN A N 1
ATOM 646 C CA . ASN A 1 93 ? -1.661 2.192 2.387 1.00 97.69 93 ASN A CA 1
ATOM 647 C C . ASN A 1 93 ? -2.276 3.104 3.461 1.00 97.69 93 ASN A C 1
ATOM 649 O O . ASN A 1 93 ? -1.741 3.237 4.556 1.00 97.69 93 ASN A O 1
ATOM 653 N N . ASN A 1 94 ? -3.424 3.718 3.170 1.00 96.44 94 ASN A N 1
ATOM 654 C CA . ASN A 1 94 ? -4.152 4.578 4.113 1.00 96.44 94 ASN A CA 1
ATOM 655 C C . ASN A 1 94 ? -5.256 3.828 4.891 1.00 96.44 94 ASN A C 1
ATOM 657 O O . ASN A 1 94 ? -6.145 4.463 5.490 1.00 96.44 94 ASN A O 1
ATOM 661 N N . THR A 1 95 ? -5.247 2.492 4.842 1.00 96.44 95 THR A N 1
ATOM 662 C CA . THR A 1 95 ? -6.117 1.633 5.653 1.00 96.44 95 THR A CA 1
ATOM 663 C C . THR A 1 95 ? -5.690 1.649 7.123 1.00 96.44 95 THR A C 1
ATOM 665 O O . THR A 1 95 ? -4.736 2.315 7.512 1.00 96.44 95 THR A O 1
ATOM 668 N N . ASN A 1 96 ? -6.417 0.920 7.966 1.00 96.31 96 ASN A N 1
ATOM 669 C CA . ASN A 1 96 ? -6.055 0.664 9.359 1.00 96.31 96 ASN A CA 1
ATOM 670 C C . ASN A 1 96 ? -5.501 -0.759 9.565 1.00 96.31 96 ASN A C 1
ATOM 672 O O . ASN A 1 96 ? -5.704 -1.352 10.622 1.00 96.31 96 ASN A O 1
ATOM 676 N N . GLY A 1 97 ? -4.842 -1.344 8.563 1.00 95.69 97 GLY A N 1
ATOM 677 C CA . GLY A 1 97 ? -4.192 -2.648 8.687 1.00 95.69 97 GLY A CA 1
ATOM 678 C C . GLY A 1 97 ? -3.159 -2.904 7.593 1.00 95.69 97 GLY A C 1
ATOM 679 O O . GLY A 1 97 ? -3.025 -2.123 6.656 1.00 95.69 97 GLY A O 1
ATOM 680 N N . THR A 1 98 ? -2.417 -4.000 7.718 1.00 96.62 98 THR A N 1
ATOM 681 C CA . THR A 1 98 ? -1.522 -4.486 6.658 1.00 96.62 98 THR A CA 1
ATOM 682 C C . THR A 1 98 ? -2.331 -4.979 5.463 1.00 96.62 98 THR A C 1
ATOM 684 O O . THR A 1 98 ? -3.360 -5.630 5.655 1.00 96.62 98 THR A O 1
ATOM 687 N N . GLN A 1 99 ? -1.883 -4.650 4.251 1.00 97.19 99 GLN A N 1
ATOM 688 C CA . GLN A 1 99 ? -2.576 -4.970 3.006 1.00 97.19 99 GLN A CA 1
ATOM 689 C C . GLN A 1 99 ? -1.606 -5.377 1.897 1.00 97.19 99 GLN A C 1
ATOM 691 O O . GLN A 1 99 ? -0.557 -4.755 1.737 1.00 97.19 99 GLN A O 1
ATOM 696 N N . ASP A 1 100 ? -2.051 -6.318 1.069 1.00 97.94 100 ASP A N 1
ATOM 697 C CA . ASP A 1 100 ? -1.406 -6.649 -0.200 1.00 97.94 100 ASP A CA 1
ATOM 698 C C . ASP A 1 100 ? -2.052 -5.844 -1.331 1.00 97.94 100 ASP A C 1
ATOM 700 O O . ASP A 1 100 ? -3.272 -5.632 -1.350 1.00 97.94 100 ASP A O 1
ATOM 704 N N . PHE A 1 101 ? -1.243 -5.407 -2.294 1.00 97.94 101 PHE A N 1
ATOM 705 C CA . PHE A 1 101 ? -1.707 -4.625 -3.441 1.00 97.94 101 PHE A CA 1
ATOM 706 C C . PHE A 1 101 ? -1.250 -5.266 -4.747 1.00 97.94 101 PHE A C 1
ATOM 708 O O . PHE A 1 101 ? -0.065 -5.256 -5.066 1.00 97.94 101 PHE A O 1
ATOM 715 N N . LEU A 1 102 ? -2.198 -5.775 -5.535 1.00 97.75 102 LEU A N 1
ATOM 716 C CA . LEU A 1 102 ? -1.933 -6.208 -6.906 1.00 97.75 102 LEU A CA 1
ATOM 717 C C . LEU A 1 102 ? -1.748 -4.986 -7.814 1.00 97.75 102 LEU A C 1
ATOM 719 O O . LEU A 1 102 ? -2.573 -4.070 -7.792 1.00 97.75 102 LEU A O 1
ATOM 723 N N . LEU A 1 103 ? -0.693 -4.989 -8.629 1.00 96.94 103 LEU A N 1
ATOM 724 C CA . LEU A 1 103 ? -0.377 -3.891 -9.537 1.00 96.94 103 LEU A CA 1
ATOM 725 C C . LEU A 1 103 ? -0.852 -4.212 -10.954 1.00 96.94 103 LEU A C 1
ATOM 727 O O . LEU A 1 103 ? -0.673 -5.321 -11.454 1.00 96.94 103 LEU A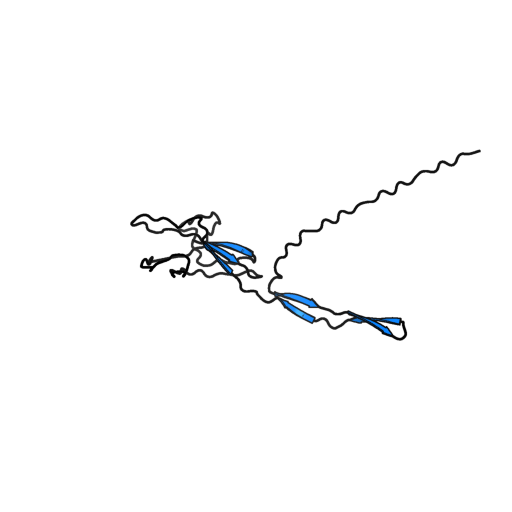 O 1
ATOM 731 N N . ALA A 1 104 ? -1.449 -3.220 -11.609 1.00 94.38 104 ALA A N 1
ATOM 732 C CA . ALA A 1 104 ? -1.851 -3.312 -13.004 1.00 94.38 104 ALA A CA 1
ATOM 733 C C . ALA A 1 104 ? -1.566 -1.978 -13.711 1.00 94.38 104 ALA A C 1
ATOM 735 O O . ALA A 1 104 ? -2.024 -0.936 -13.230 1.00 94.38 104 ALA A O 1
ATOM 736 N N . PRO A 1 105 ? -0.838 -1.983 -14.842 1.00 92.38 105 PRO A N 1
ATOM 737 C CA . PRO A 1 105 ? -0.631 -0.774 -15.625 1.00 92.38 105 PRO A CA 1
ATOM 738 C C . PRO A 1 105 ? -1.944 -0.307 -16.249 1.00 92.38 105 PRO A C 1
ATOM 740 O O . PRO A 1 105 ? -2.759 -1.110 -16.708 1.00 92.38 105 PRO A O 1
ATOM 743 N N . ASN A 1 106 ? -2.132 1.008 -16.308 1.00 88.31 106 ASN A N 1
ATOM 744 C CA . ASN A 1 106 ? -3.276 1.626 -16.962 1.00 88.31 106 ASN A CA 1
ATOM 745 C C . ASN A 1 106 ? -2.819 2.873 -17.730 1.00 88.31 106 ASN A C 1
ATOM 747 O O . ASN A 1 106 ? -2.158 3.740 -17.165 1.00 88.31 106 ASN A O 1
ATOM 751 N N . GLN A 1 107 ? -3.185 2.948 -19.011 1.00 86.12 107 GLN A N 1
ATOM 752 C CA . GLN A 1 107 ? -2.889 4.067 -19.910 1.00 86.12 107 GLN A CA 1
ATOM 753 C C . GLN A 1 107 ? -4.157 4.877 -20.203 1.00 86.12 107 GLN A C 1
ATOM 755 O O . GLN A 1 107 ? -4.567 5.036 -21.346 1.00 86.12 107 GLN A O 1
ATOM 760 N N . SER A 1 108 ? -4.842 5.333 -19.157 1.00 77.31 108 SER A N 1
ATOM 761 C CA . SER A 1 108 ? -6.020 6.182 -19.311 1.00 77.31 108 SER A CA 1
ATOM 762 C C . SER A 1 108 ? -5.621 7.646 -19.246 1.00 77.31 108 SER A C 1
ATOM 764 O O . SER A 1 108 ? -4.950 8.082 -18.309 1.00 77.31 108 SER A O 1
ATOM 766 N N . LEU A 1 109 ? -6.162 8.435 -20.171 1.00 70.56 109 LEU A N 1
ATOM 767 C CA . LEU A 1 109 ? -6.259 9.881 -20.019 1.00 70.56 109 LEU A CA 1
ATOM 768 C C . LEU A 1 109 ? -6.980 10.189 -18.702 1.00 70.56 109 LEU A C 1
ATOM 770 O O . LEU A 1 109 ? -8.175 9.923 -18.553 1.00 70.56 109 LEU A O 1
ATOM 774 N N . ILE A 1 110 ? -6.261 10.744 -17.731 1.00 64.56 110 ILE A N 1
ATOM 775 C CA . ILE A 1 110 ? -6.893 11.314 -16.544 1.00 64.56 110 ILE A CA 1
ATOM 776 C C . ILE A 1 110 ? -7.400 12.697 -16.944 1.00 64.56 110 ILE A C 1
ATOM 778 O O . ILE A 1 110 ? -6.617 13.632 -17.140 1.00 64.56 110 ILE A O 1
ATOM 782 N N . ALA A 1 111 ? -8.721 12.820 -17.089 1.00 59.09 111 ALA A N 1
ATOM 783 C CA . ALA A 1 111 ? -9.369 14.086 -17.399 1.00 59.09 111 ALA A CA 1
ATOM 784 C C . ALA A 1 111 ? -8.924 15.173 -16.400 1.00 59.09 111 ALA A C 1
ATOM 786 O O . ALA A 1 111 ? -9.107 15.030 -15.193 1.00 59.09 111 ALA A O 1
ATOM 787 N N . GLY A 1 112 ? -8.335 16.258 -16.911 1.00 57.75 112 GLY A N 1
ATOM 788 C CA . GLY A 1 112 ? -7.946 17.425 -16.113 1.00 57.75 112 GLY A CA 1
ATOM 789 C C . GLY A 1 112 ? -6.465 17.538 -15.728 1.00 57.75 112 GLY A C 1
ATOM 790 O O . GLY A 1 112 ? -6.098 18.580 -15.195 1.00 57.75 112 GLY A O 1
ATOM 791 N N . ILE A 1 113 ? -5.609 16.543 -16.015 1.00 60.06 113 ILE A N 1
ATOM 792 C CA . ILE A 1 113 ? -4.143 16.673 -15.833 1.00 60.06 113 ILE A CA 1
ATOM 793 C C . ILE A 1 113 ? -3.458 17.190 -17.106 1.00 60.06 113 ILE A C 1
ATOM 795 O O . ILE A 1 113 ? -2.590 18.056 -17.029 1.00 60.06 113 ILE A O 1
ATOM 799 N N . LEU A 1 114 ? -3.875 16.710 -18.282 1.00 61.81 114 LEU A N 1
ATOM 800 C CA . LEU A 1 114 ? -3.407 17.197 -19.582 1.00 61.81 114 LEU A CA 1
ATOM 801 C C . LEU A 1 114 ? -4.612 17.538 -20.466 1.00 61.81 114 LEU A C 1
ATOM 803 O O . LEU A 1 114 ? -5.564 16.765 -20.566 1.00 61.81 114 LEU A O 1
ATOM 807 N N . SER A 1 115 ? -4.575 18.709 -21.099 1.00 63.69 115 SER A N 1
ATOM 808 C CA . SER A 1 115 ? -5.568 19.132 -22.090 1.00 63.69 115 SER A CA 1
ATOM 809 C C . SER A 1 115 ? -5.208 18.534 -23.452 1.00 63.69 115 SER A C 1
ATOM 811 O O . SER A 1 115 ? -4.119 18.802 -23.952 1.00 63.69 115 SER A O 1
ATOM 813 N N . GLY A 1 116 ? -6.103 17.763 -24.077 1.00 67.44 116 GLY A N 1
ATOM 814 C CA . GLY A 1 116 ? -5.890 17.240 -25.432 1.00 67.44 116 GLY A CA 1
ATOM 815 C C . GLY A 1 116 ? -6.567 15.898 -25.707 1.00 67.44 116 GLY A C 1
ATOM 816 O O . GLY A 1 116 ? -7.305 15.374 -24.876 1.00 67.44 116 GLY A O 1
ATOM 817 N N . THR A 1 117 ? -6.313 15.362 -26.900 1.00 69.56 117 THR A N 1
ATOM 818 C CA . THR A 1 117 ? -6.640 13.987 -27.302 1.00 69.56 117 THR A CA 1
ATOM 819 C C . THR A 1 117 ? -5.376 13.139 -27.227 1.00 69.56 117 THR A C 1
ATOM 821 O O . THR A 1 117 ? -4.351 13.551 -27.770 1.00 69.56 117 THR A O 1
ATOM 824 N N . ASP A 1 118 ? -5.449 11.974 -26.592 1.00 75.88 118 ASP A N 1
ATOM 825 C CA . ASP A 1 118 ? -4.356 11.003 -26.561 1.00 75.88 118 ASP A CA 1
ATOM 826 C C . ASP A 1 118 ? -4.374 10.153 -27.834 1.00 75.88 118 ASP A C 1
ATOM 828 O O . ASP A 1 118 ? -5.430 9.692 -28.271 1.00 75.88 118 ASP A O 1
ATOM 832 N N . ASN A 1 119 ? -3.211 10.008 -28.460 1.00 79.38 119 ASN A N 1
ATOM 833 C CA . ASN A 1 119 ? -2.989 9.137 -29.610 1.00 79.38 119 ASN A CA 1
ATOM 834 C C . ASN A 1 119 ? -1.715 8.289 -29.453 1.00 79.38 119 ASN A C 1
ATOM 836 O O . ASN A 1 119 ? -1.223 7.743 -30.444 1.00 79.38 119 ASN A O 1
ATOM 840 N N . PHE A 1 120 ? -1.163 8.230 -28.239 1.00 80.88 120 PHE A N 1
ATOM 841 C CA . PHE A 1 120 ? 0.045 7.497 -27.917 1.00 80.88 120 PHE A CA 1
ATOM 842 C C . PHE A 1 120 ? -0.294 6.342 -26.979 1.00 80.88 120 PHE A C 1
ATOM 844 O O . PHE A 1 120 ? -0.596 6.541 -25.809 1.00 80.88 120 PHE A O 1
ATOM 851 N N . ASP A 1 121 ? -0.147 5.122 -27.485 1.00 84.44 121 ASP A N 1
ATOM 852 C CA . ASP A 1 121 ? -0.289 3.909 -26.691 1.00 84.44 121 ASP A CA 1
ATOM 853 C C . ASP A 1 121 ? 1.066 3.204 -26.599 1.00 84.44 121 ASP A C 1
ATOM 855 O O . ASP A 1 121 ? 1.625 2.758 -27.608 1.00 84.44 121 ASP A O 1
ATOM 859 N N . ALA A 1 122 ? 1.605 3.058 -25.388 1.00 8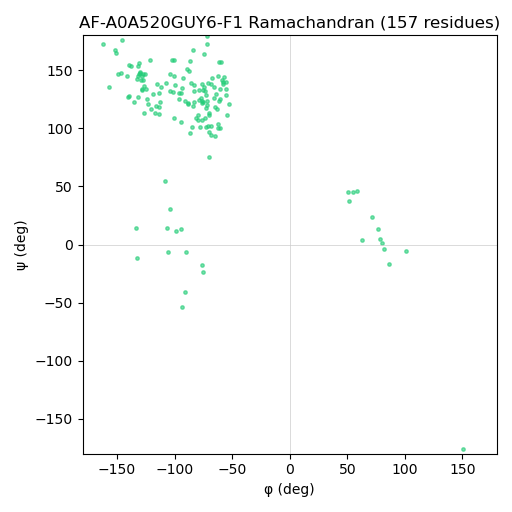7.44 122 ALA A N 1
ATOM 860 C CA . ALA A 1 122 ? 2.761 2.203 -25.175 1.00 87.44 122 ALA A CA 1
ATOM 861 C C . ALA A 1 122 ? 2.339 0.728 -25.235 1.00 87.44 122 ALA A C 1
ATOM 863 O O . ALA A 1 122 ? 1.348 0.300 -24.639 1.00 87.44 122 ALA A O 1
ATOM 864 N N . SER A 1 123 ? 3.120 -0.087 -25.937 1.00 88.69 123 SER A N 1
ATOM 865 C CA . SER A 1 123 ? 2.979 -1.544 -25.913 1.00 88.69 123 SER A CA 1
ATOM 866 C C . SER A 1 123 ? 3.831 -2.150 -24.800 1.00 88.69 123 SER A C 1
ATOM 868 O O . SER A 1 123 ? 4.916 -1.639 -24.528 1.00 88.69 123 SER A O 1
ATOM 870 N N . ASN A 1 124 ? 3.417 -3.299 -24.253 1.00 90.88 124 ASN A N 1
ATOM 871 C CA . ASN A 1 124 ? 4.216 -4.073 -23.291 1.00 90.88 124 ASN A CA 1
ATOM 872 C C . ASN A 1 124 ? 4.584 -3.269 -22.025 1.00 90.88 124 ASN A C 1
ATOM 874 O O . ASN A 1 124 ? 5.739 -3.251 -21.603 1.00 90.88 124 ASN A O 1
ATOM 878 N N . VAL A 1 125 ? 3.595 -2.578 -21.452 1.00 93.44 125 VAL A N 1
ATOM 879 C CA . VAL A 1 125 ? 3.743 -1.853 -20.184 1.00 93.44 125 VAL A CA 1
ATOM 880 C C . VAL A 1 125 ? 3.743 -2.852 -19.033 1.00 93.44 125 VAL A C 1
ATOM 882 O O . VAL A 1 125 ? 2.882 -3.729 -18.972 1.00 93.44 125 VAL A O 1
ATOM 885 N N . HIS A 1 126 ? 4.694 -2.691 -18.121 1.00 94.62 126 HIS A N 1
ATOM 886 C CA . HIS A 1 126 ? 4.820 -3.480 -16.899 1.00 94.62 126 HIS A CA 1
ATOM 887 C C . HIS A 1 126 ? 4.771 -2.556 -15.688 1.00 94.62 126 HIS A C 1
ATOM 889 O O . HIS A 1 126 ? 5.019 -1.363 -15.837 1.00 94.62 126 HIS A O 1
ATOM 895 N N . VAL A 1 127 ? 4.441 -3.112 -14.521 1.00 97.06 127 VAL A N 1
ATOM 896 C CA . VAL A 1 127 ? 4.550 -2.406 -13.240 1.00 97.06 127 VAL A CA 1
ATOM 897 C C . VAL A 1 127 ? 5.263 -3.307 -12.246 1.00 97.06 127 VAL A C 1
ATOM 899 O O . VAL A 1 127 ? 4.830 -4.447 -12.048 1.00 97.06 127 VAL A O 1
ATOM 902 N N . TYR A 1 128 ? 6.321 -2.797 -11.621 1.00 98.25 128 TYR A N 1
ATOM 903 C CA . TYR A 1 128 ? 7.132 -3.542 -10.661 1.00 98.25 128 TYR A CA 1
ATOM 904 C C . TYR A 1 128 ? 7.351 -2.768 -9.364 1.00 98.25 128 TYR A C 1
ATOM 906 O O . TYR A 1 128 ? 7.412 -1.541 -9.356 1.00 98.25 128 TYR A O 1
ATOM 914 N N . VAL A 1 129 ? 7.473 -3.490 -8.253 1.00 98.44 129 VAL A N 1
ATOM 915 C CA . VAL A 1 129 ? 7.881 -2.914 -6.965 1.00 98.44 129 VAL A CA 1
ATOM 916 C C . VAL A 1 129 ? 9.387 -2.662 -6.965 1.00 98.44 129 VAL A C 1
ATOM 918 O O . VAL A 1 129 ? 10.141 -3.525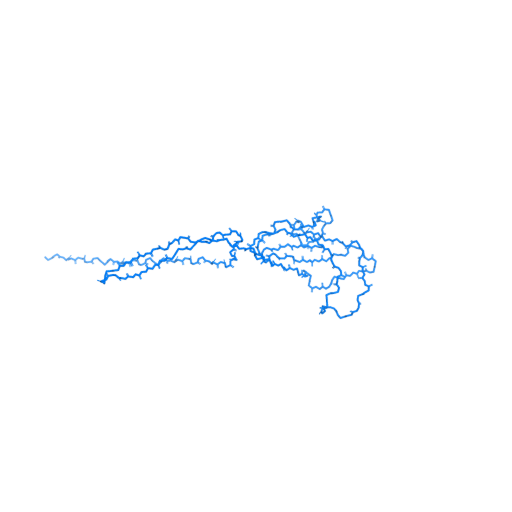 -7.411 1.00 98.44 129 VAL A O 1
ATOM 921 N N . ASP A 1 130 ? 9.803 -1.518 -6.418 1.00 98.38 130 ASP A N 1
ATOM 922 C CA . ASP A 1 130 ? 11.190 -1.252 -6.016 1.00 98.38 130 ASP A CA 1
ATOM 923 C C . ASP A 1 130 ? 11.566 -2.210 -4.875 1.00 98.38 130 ASP A C 1
ATOM 925 O O . ASP A 1 130 ? 11.251 -1.975 -3.703 1.00 98.38 130 ASP A O 1
ATOM 929 N N . ALA A 1 131 ? 12.157 -3.351 -5.223 1.00 97.31 131 ALA A N 1
ATOM 930 C CA . ALA A 1 131 ? 12.323 -4.471 -4.304 1.00 97.31 131 ALA A CA 1
ATOM 931 C C . ALA A 1 131 ? 13.433 -4.223 -3.273 1.00 97.31 131 ALA A C 1
ATOM 933 O O . ALA A 1 131 ? 13.435 -4.830 -2.200 1.00 97.31 131 ALA A O 1
ATOM 934 N N . ASN A 1 132 ? 14.389 -3.350 -3.597 1.00 96.31 132 ASN A N 1
ATOM 935 C CA . ASN A 1 132 ? 15.531 -3.034 -2.742 1.00 96.31 132 ASN A CA 1
ATOM 936 C C . ASN A 1 132 ? 15.415 -1.648 -2.068 1.00 96.31 132 ASN A C 1
ATOM 938 O O . ASN A 1 132 ? 16.228 -1.331 -1.196 1.00 96.31 132 ASN A O 1
ATOM 942 N N . GLY A 1 133 ? 14.400 -0.855 -2.425 1.00 96.06 133 GLY A N 1
ATOM 943 C CA . GLY A 1 133 ? 14.095 0.445 -1.835 1.00 96.06 133 GLY A CA 1
ATOM 944 C C . GLY A 1 133 ? 15.093 1.543 -2.202 1.00 96.06 133 GLY A C 1
ATOM 945 O O . GLY A 1 133 ? 15.262 2.488 -1.425 1.00 96.06 133 GLY A O 1
ATOM 946 N N . ASN A 1 134 ? 15.806 1.415 -3.323 1.00 96.38 134 ASN A N 1
ATOM 947 C CA . ASN A 1 134 ? 16.856 2.355 -3.715 1.00 96.38 134 ASN A CA 1
ATOM 948 C C . ASN A 1 134 ? 16.345 3.523 -4.589 1.00 96.38 134 ASN A C 1
ATOM 950 O O . ASN A 1 134 ? 17.105 4.454 -4.872 1.00 96.38 134 ASN A O 1
ATOM 954 N N . GLY A 1 135 ? 15.072 3.499 -4.997 1.00 95.19 135 GLY A N 1
ATOM 955 C CA . GLY A 1 135 ? 14.434 4.537 -5.803 1.00 95.19 135 GLY A CA 1
ATOM 956 C C . GLY A 1 135 ? 14.797 4.527 -7.291 1.00 95.19 135 GLY A C 1
ATOM 957 O O . GLY A 1 135 ? 14.487 5.498 -7.983 1.00 95.19 135 GLY A O 1
ATOM 958 N N . THR A 1 136 ? 15.423 3.466 -7.797 1.00 95.44 136 THR A N 1
ATOM 959 C CA . THR A 1 136 ? 15.793 3.281 -9.205 1.00 95.44 136 THR A CA 1
ATOM 960 C C . THR A 1 136 ? 15.309 1.920 -9.700 1.00 95.44 136 THR A C 1
ATOM 962 O O . THR A 1 136 ? 15.350 0.946 -8.970 1.00 95.44 136 THR A O 1
ATOM 965 N N . TYR A 1 137 ? 14.833 1.847 -10.946 1.00 96.94 137 TYR A N 1
ATOM 966 C CA . TYR A 1 137 ? 14.444 0.564 -11.529 1.00 96.94 137 TYR A CA 1
ATOM 967 C C . TYR A 1 137 ? 15.676 -0.250 -11.941 1.00 96.94 137 TYR A C 1
ATOM 969 O O . TYR A 1 137 ? 16.456 0.193 -12.793 1.00 96.94 137 TYR A O 1
ATOM 977 N N . GLU A 1 138 ? 15.799 -1.471 -11.426 1.00 97.56 138 GLU A N 1
ATOM 978 C CA . GLU A 1 138 ? 16.801 -2.446 -11.846 1.00 97.56 138 GLU A CA 1
ATOM 979 C C . GLU A 1 138 ? 16.187 -3.710 -12.467 1.00 97.56 138 GLU A C 1
ATOM 981 O O . GLU A 1 138 ? 15.614 -4.554 -11.765 1.00 97.56 138 GLU A O 1
ATOM 986 N N . PRO A 1 139 ? 16.400 -3.935 -13.780 1.00 96.06 139 PRO A N 1
ATOM 987 C CA . PRO A 1 139 ? 15.993 -5.170 -14.436 1.00 96.06 139 PRO A CA 1
ATOM 988 C C . PRO A 1 139 ? 16.569 -6.409 -13.741 1.00 96.06 139 PRO A C 1
ATOM 990 O O . PRO A 1 139 ? 17.777 -6.524 -13.537 1.00 96.06 139 PRO A O 1
ATOM 993 N N . GLY A 1 140 ? 15.699 -7.365 -13.419 1.00 96.06 140 GLY A N 1
ATOM 994 C CA . GLY A 1 140 ? 16.071 -8.620 -12.757 1.00 96.06 140 GLY A CA 1
ATOM 995 C C . GLY A 1 140 ? 16.117 -8.549 -11.228 1.00 96.06 140 GLY A C 1
ATOM 996 O O . GLY A 1 140 ? 16.051 -9.601 -10.597 1.00 96.06 140 GLY A O 1
ATOM 997 N N . THR A 1 141 ? 16.156 -7.349 -10.642 1.00 97.94 141 THR A N 1
ATOM 998 C CA . THR A 1 141 ? 15.924 -7.136 -9.205 1.00 97.94 141 THR A CA 1
ATOM 999 C C . THR A 1 141 ? 14.451 -6.814 -8.973 1.00 97.94 141 THR A C 1
ATOM 1001 O O . THR A 1 141 ? 13.758 -7.533 -8.252 1.00 97.94 141 THR A O 1
ATOM 1004 N N . ASP A 1 142 ? 13.943 -5.804 -9.676 1.00 98.31 142 ASP A N 1
ATOM 1005 C CA . ASP A 1 142 ? 12.561 -5.349 -9.565 1.00 98.31 142 ASP A CA 1
ATOM 1006 C C . ASP A 1 142 ? 11.678 -6.164 -10.504 1.00 98.31 142 ASP A C 1
AT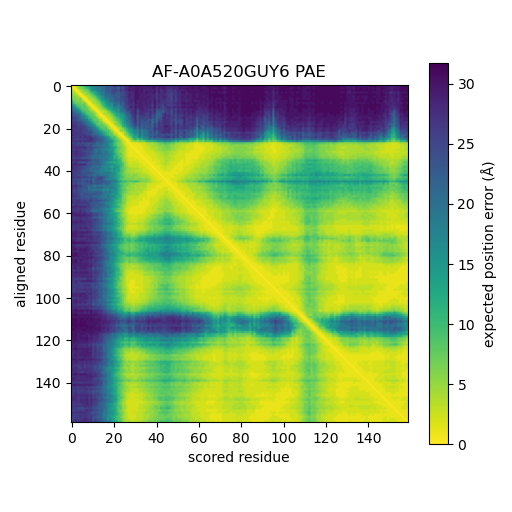OM 1008 O O . ASP A 1 142 ? 11.599 -5.927 -11.713 1.00 98.31 142 ASP A O 1
ATOM 1012 N N . THR A 1 143 ? 11.062 -7.202 -9.945 1.00 97.75 143 THR A N 1
ATOM 1013 C CA . THR A 1 143 ? 10.263 -8.177 -10.708 1.00 97.75 143 THR A CA 1
ATOM 1014 C C . THR A 1 143 ? 8.904 -8.478 -10.081 1.00 97.75 143 THR A C 1
ATOM 1016 O O . THR A 1 143 ? 8.051 -9.086 -10.727 1.00 97.75 143 THR A O 1
ATOM 1019 N N . ALA A 1 144 ? 8.671 -8.045 -8.840 1.00 98.12 144 ALA A N 1
ATOM 1020 C CA . ALA A 1 144 ? 7.415 -8.283 -8.142 1.00 98.12 144 ALA A CA 1
ATOM 1021 C C . ALA A 1 144 ? 6.292 -7.416 -8.726 1.00 98.12 144 ALA A C 1
ATOM 1023 O O . ALA A 1 144 ? 6.427 -6.200 -8.829 1.00 98.12 144 ALA A O 1
ATOM 1024 N N . THR A 1 145 ? 5.164 -8.040 -9.069 1.00 97.75 145 THR A N 1
ATOM 1025 C CA . THR A 1 145 ? 3.974 -7.376 -9.642 1.00 97.75 145 THR A CA 1
ATOM 1026 C C . THR A 1 145 ? 2.886 -7.102 -8.599 1.00 97.75 145 THR A C 1
ATOM 1028 O O . THR A 1 145 ? 1.735 -6.813 -8.931 1.00 97.75 145 THR A O 1
ATOM 1031 N N . TYR A 1 146 ? 3.219 -7.256 -7.323 1.00 98.19 146 TYR A N 1
ATOM 1032 C CA . TYR A 1 146 ? 2.357 -6.955 -6.192 1.00 98.19 146 TYR A CA 1
ATOM 1033 C C . TYR A 1 146 ? 3.212 -6.449 -5.036 1.00 98.19 146 TYR A C 1
ATOM 1035 O O . TYR A 1 146 ? 4.363 -6.859 -4.884 1.00 98.19 146 TYR A O 1
ATOM 1043 N N . ILE A 1 147 ? 2.644 -5.555 -4.232 1.00 98.50 147 ILE A N 1
ATOM 1044 C CA . ILE A 1 147 ? 3.231 -5.151 -2.958 1.00 98.50 147 ILE A CA 1
ATOM 1045 C C . ILE A 1 147 ? 2.717 -6.129 -1.909 1.00 98.50 147 ILE A C 1
ATOM 1047 O O . ILE A 1 147 ? 1.504 -6.261 -1.741 1.00 98.50 147 ILE A O 1
ATOM 1051 N N . ASP A 1 148 ? 3.645 -6.798 -1.241 1.00 97.69 148 ASP A N 1
ATOM 1052 C CA . ASP A 1 148 ? 3.375 -7.787 -0.203 1.00 97.69 148 ASP A CA 1
ATOM 1053 C C . ASP A 1 148 ? 3.416 -7.127 1.179 1.00 97.69 148 ASP A C 1
ATOM 1055 O O . ASP A 1 148 ? 4.355 -6.387 1.481 1.00 97.69 148 ASP A O 1
ATOM 1059 N N . GLU A 1 149 ? 2.394 -7.363 1.999 1.00 96.94 149 GLU A N 1
ATOM 1060 C CA . GLU A 1 149 ? 2.326 -6.954 3.403 1.00 96.94 149 GLU A CA 1
ATOM 1061 C C . GLU A 1 149 ? 2.648 -5.469 3.680 1.00 96.94 149 GLU A C 1
ATOM 1063 O O . GLU A 1 149 ? 3.332 -5.116 4.649 1.00 96.94 149 GLU A O 1
ATOM 1068 N N . LEU A 1 150 ? 2.105 -4.543 2.884 1.00 97.50 150 LEU A N 1
ATOM 1069 C CA . LEU A 1 150 ? 2.321 -3.118 3.134 1.00 97.50 150 LEU A CA 1
ATOM 1070 C C . LEU A 1 150 ? 1.578 -2.686 4.404 1.00 97.50 150 LEU A C 1
ATOM 1072 O O . LEU A 1 150 ? 0.346 -2.661 4.443 1.00 97.50 150 LEU A O 1
ATOM 1076 N N . ALA A 1 151 ? 2.324 -2.324 5.448 1.00 96.62 151 ALA A N 1
ATOM 1077 C CA . ALA A 1 151 ? 1.765 -1.881 6.724 1.00 96.62 151 ALA A CA 1
ATOM 1078 C C . ALA A 1 151 ? 0.869 -0.631 6.583 1.00 96.62 151 ALA A C 1
ATOM 1080 O O . ALA A 1 151 ? 1.002 0.156 5.644 1.00 96.62 151 ALA A O 1
ATOM 1081 N N . ALA A 1 152 ? -0.040 -0.428 7.541 1.00 95.44 152 ALA A N 1
ATOM 1082 C CA . ALA A 1 152 ? -0.850 0.789 7.608 1.00 95.44 152 ALA A CA 1
ATOM 1083 C C . ALA A 1 152 ? 0.040 2.039 7.712 1.00 95.44 152 ALA A C 1
ATOM 1085 O O . ALA A 1 152 ? 1.032 2.039 8.440 1.00 95.44 152 ALA A O 1
ATOM 1086 N N . ASP A 1 153 ? -0.328 3.089 6.978 1.00 93.62 153 ASP A N 1
ATOM 1087 C CA . ASP A 1 153 ? 0.400 4.357 6.833 1.00 93.62 153 ASP A CA 1
ATOM 1088 C C . ASP A 1 153 ? 1.802 4.233 6.193 1.00 93.62 153 ASP A C 1
ATOM 1090 O O . ASP A 1 153 ? 2.509 5.233 6.030 1.00 93.62 153 ASP A O 1
ATOM 1094 N N . ALA A 1 154 ? 2.200 3.029 5.766 1.00 96.38 154 ALA A N 1
ATOM 1095 C CA . ALA A 1 154 ? 3.421 2.802 5.006 1.00 96.38 154 ALA A CA 1
ATOM 1096 C C . ALA A 1 154 ? 3.213 3.050 3.506 1.00 96.38 154 ALA A C 1
ATOM 1098 O O . ALA A 1 154 ? 2.095 3.185 2.996 1.00 96.38 154 ALA A O 1
ATOM 1099 N N . ASN A 1 155 ? 4.332 3.127 2.791 1.00 97.38 155 ASN A N 1
ATOM 1100 C CA . ASN A 1 155 ? 4.360 3.344 1.355 1.00 97.38 155 ASN A CA 1
ATOM 1101 C C . ASN A 1 155 ? 5.432 2.492 0.679 1.00 97.38 155 ASN A C 1
ATOM 1103 O O . ASN A 1 155 ? 6.433 2.157 1.306 1.00 97.38 155 ASN A O 1
ATOM 1107 N N . ALA A 1 156 ? 5.207 2.198 -0.598 1.00 98.25 156 ALA A N 1
ATOM 1108 C CA . ALA A 1 156 ? 6.151 1.532 -1.482 1.00 98.25 156 ALA A CA 1
ATOM 1109 C C . ALA A 1 156 ? 6.321 2.345 -2.771 1.00 98.25 156 ALA A C 1
ATOM 1111 O O . ALA A 1 156 ? 5.367 2.963 -3.262 1.00 98.25 156 ALA A O 1
ATOM 1112 N N . THR A 1 157 ? 7.537 2.336 -3.311 1.00 98.31 157 THR A N 1
ATOM 1113 C CA . THR A 1 157 ? 7.828 2.853 -4.650 1.00 98.31 157 THR A CA 1
ATOM 1114 C C . THR A 1 157 ? 7.565 1.752 -5.669 1.00 98.31 157 THR A C 1
ATOM 1116 O O . THR A 1 157 ? 7.888 0.587 -5.437 1.00 98.31 157 THR A O 1
ATOM 1119 N N . VAL A 1 158 ? 6.959 2.124 -6.792 1.00 98.31 158 VAL A N 1
ATOM 1120 C CA . VAL A 1 158 ? 6.746 1.241 -7.940 1.00 98.31 158 VAL A CA 1
ATOM 1121 C C . VAL A 1 158 ? 7.170 1.950 -9.223 1.00 98.31 158 VAL A C 1
ATOM 1123 O O . VAL A 1 158 ? 7.134 3.187 -9.292 1.00 98.31 158 VAL A O 1
ATOM 1126 N N . PHE A 1 159 ? 7.553 1.162 -10.221 1.00 97.00 159 PHE A N 1
ATOM 1127 C CA . PHE A 1 159 ? 7.993 1.600 -11.543 1.00 97.00 159 PHE A CA 1
ATOM 1128 C C . PHE A 1 159 ? 7.079 1.069 -12.638 1.00 97.00 159 PHE A C 1
ATOM 1130 O O . PHE A 1 159 ? 6.642 -0.095 -12.492 1.00 97.00 159 PHE A O 1
#

pLDDT: mean 84.95, std 18.61, range [37.53, 98.5]